Protein AF-A0A354WTI9-F1 (afdb_monomer_lite)

Secondary structure (DSSP, 8-state):
-EEEEEEE-SS-HHHHHHHHHHTTEEEEEEEE--TT----HHHHHHHHHHHHHTT-SEEEE-

Structure (mmCIF, N/CA/C/O backbone):
data_AF-A0A354WTI9-F1
#
_entry.id   AF-A0A354WTI9-F1
#
loop_
_atom_site.group_PDB
_atom_site.id
_atom_site.type_symbol
_atom_site.label_atom_id
_atom_site.label_alt_id
_atom_site.label_comp_id
_atom_site.label_asym_id
_atom_site.label_entity_id
_atom_site.label_seq_id
_atom_site.pdbx_PDB_ins_code
_atom_site.Cartn_x
_atom_site.Cartn_y
_atom_site.Cartn_z
_atom_site.occupancy
_atom_site.B_iso_or_equiv
_atom_site.auth_seq_id
_atom_site.auth_comp_id
_atom_site.auth_asym_id
_atom_site.auth_atom_id
_atom_site.pdbx_PDB_model_num
ATOM 1 N N . MET A 1 1 ? -14.307 -3.398 10.853 1.00 85.00 1 MET A N 1
ATOM 2 C CA . MET A 1 1 ? -13.289 -3.425 9.779 1.00 85.00 1 MET A CA 1
ATOM 3 C C . MET A 1 1 ? -12.051 -2.695 10.260 1.00 85.00 1 MET A C 1
ATOM 5 O O . MET A 1 1 ? -12.188 -1.563 10.717 1.00 85.00 1 MET A O 1
ATOM 9 N N . LYS A 1 2 ? -10.885 -3.345 10.208 1.00 96.94 2 LYS A N 1
ATOM 10 C CA . LYS A 1 2 ? -9.600 -2.750 10.607 1.00 96.94 2 LYS A CA 1
ATOM 11 C C . LYS A 1 2 ? -9.082 -1.827 9.509 1.00 96.94 2 LYS A C 1
ATOM 13 O O . LYS A 1 2 ? -9.193 -2.174 8.334 1.00 96.94 2 LYS A O 1
ATOM 18 N N . LYS A 1 3 ? -8.556 -0.654 9.868 1.00 98.56 3 LYS A N 1
ATOM 19 C CA . LYS A 1 3 ? -7.955 0.276 8.898 1.00 98.56 3 LYS A CA 1
ATOM 20 C C . LYS A 1 3 ? -6.562 -0.201 8.498 1.00 98.56 3 LYS A C 1
ATOM 22 O O . LYS A 1 3 ? -5.728 -0.401 9.375 1.00 98.56 3 LYS A O 1
ATOM 27 N N . ALA A 1 4 ? -6.304 -0.353 7.205 1.00 98.62 4 ALA A N 1
ATOM 28 C CA . ALA A 1 4 ? -5.032 -0.860 6.702 1.00 98.62 4 ALA A CA 1
ATOM 29 C C . ALA A 1 4 ? -4.413 0.066 5.650 1.00 98.62 4 ALA A C 1
ATOM 31 O O . ALA A 1 4 ? -5.117 0.594 4.785 1.00 98.62 4 ALA A O 1
ATOM 32 N N . LEU A 1 5 ? -3.094 0.234 5.727 1.00 98.75 5 LEU A N 1
ATOM 33 C CA . LEU A 1 5 ? -2.277 0.681 4.605 1.00 98.75 5 LEU A CA 1
ATOM 34 C C . LEU A 1 5 ? -1.864 -0.556 3.800 1.00 98.75 5 LEU A C 1
ATOM 36 O O . LEU A 1 5 ? -1.363 -1.520 4.382 1.00 98.75 5 LEU A O 1
ATOM 40 N N . LEU A 1 6 ? -2.084 -0.536 2.489 1.00 98.62 6 LEU A N 1
ATOM 41 C CA . LEU A 1 6 ? -1.713 -1.641 1.607 1.00 98.62 6 LEU A CA 1
ATOM 42 C C . LEU A 1 6 ? -0.365 -1.369 0.937 1.00 98.62 6 LEU A C 1
ATOM 44 O O . LEU A 1 6 ? -0.173 -0.304 0.355 1.00 98.62 6 LEU A O 1
ATOM 48 N N . LEU A 1 7 ? 0.548 -2.335 1.012 1.00 98.50 7 LEU A N 1
ATOM 49 C CA . LEU A 1 7 ? 1.855 -2.318 0.358 1.00 98.50 7 LEU A CA 1
ATOM 50 C C . LEU A 1 7 ? 1.912 -3.433 -0.690 1.00 98.50 7 LEU A C 1
ATOM 52 O O . LEU A 1 7 ? 1.558 -4.566 -0.379 1.00 98.50 7 LEU A O 1
ATOM 56 N N . SER A 1 8 ? 2.328 -3.146 -1.920 1.00 98.25 8 SER A N 1
ATOM 57 C CA . SER A 1 8 ? 2.360 -4.181 -2.965 1.00 98.25 8 SER A CA 1
ATOM 58 C C . SER A 1 8 ? 3.494 -3.985 -3.959 1.00 98.25 8 SER A C 1
ATOM 60 O O . SER A 1 8 ? 3.654 -2.877 -4.457 1.00 98.25 8 SER A O 1
ATOM 62 N N . GLY A 1 9 ? 4.186 -5.069 -4.306 1.00 97.69 9 GLY A N 1
ATOM 63 C CA . GLY A 1 9 ? 5.206 -5.144 -5.360 1.00 97.69 9 GLY A CA 1
ATOM 64 C C . GLY A 1 9 ? 4.845 -6.225 -6.379 1.00 97.69 9 GLY A C 1
ATOM 65 O O . GLY A 1 9 ? 5.635 -7.130 -6.634 1.00 97.69 9 GLY A O 1
ATOM 66 N N . ILE A 1 10 ? 3.602 -6.183 -6.871 1.00 97.62 10 ILE A N 1
ATOM 67 C CA . ILE A 1 10 ? 3.024 -7.161 -7.803 1.00 97.62 10 ILE A CA 1
ATOM 68 C C . ILE A 1 10 ? 2.446 -6.456 -9.032 1.00 97.62 10 ILE A C 1
ATOM 70 O O . ILE A 1 10 ? 1.965 -5.327 -8.933 1.00 97.62 10 ILE A O 1
ATOM 74 N N . GLY A 1 11 ? 2.382 -7.152 -10.167 1.00 97.56 11 GLY A N 1
ATOM 75 C CA . GLY A 1 11 ? 1.903 -6.595 -11.440 1.00 97.56 11 GLY A CA 1
ATOM 76 C C . GLY A 1 11 ? 0.445 -6.103 -11.472 1.00 97.56 11 GLY A C 1
ATOM 77 O O . GLY A 1 11 ? 0.067 -5.397 -12.404 1.00 97.56 11 GLY A O 1
ATOM 78 N N . ASN A 1 12 ? -0.386 -6.432 -10.473 1.00 97.44 12 ASN A N 1
ATOM 79 C CA . ASN A 1 12 ? -1.741 -5.879 -10.339 1.00 97.44 12 ASN A CA 1
ATOM 80 C C . ASN A 1 12 ? -2.071 -5.484 -8.883 1.00 97.44 12 ASN A C 1
ATOM 82 O O . ASN A 1 12 ? -2.744 -6.234 -8.167 1.00 97.44 12 ASN A O 1
ATOM 86 N N . PRO A 1 13 ? -1.664 -4.279 -8.447 1.00 97.44 13 PRO A N 1
ATOM 87 C CA . PRO A 1 13 ? -1.975 -3.753 -7.116 1.00 97.44 13 PRO A CA 1
ATOM 88 C C . PRO A 1 13 ? -3.480 -3.625 -6.828 1.00 97.44 13 PRO A C 1
ATOM 90 O O . PRO A 1 13 ? -3.896 -3.668 -5.670 1.00 97.44 13 PRO A O 1
ATOM 93 N N . GLY A 1 14 ? -4.310 -3.466 -7.867 1.00 97.81 14 GLY A N 1
ATOM 94 C CA . GLY A 1 14 ? -5.764 -3.347 -7.732 1.00 97.81 14 GLY A CA 1
ATOM 95 C C . GLY A 1 14 ? -6.424 -4.654 -7.292 1.00 97.81 14 GLY A C 1
ATOM 96 O O . GLY A 1 14 ? -7.284 -4.641 -6.415 1.00 97.81 14 GLY A O 1
ATOM 97 N N . ALA A 1 15 ? -5.970 -5.792 -7.826 1.00 98.06 15 ALA A N 1
ATOM 98 C CA . ALA A 1 15 ? -6.458 -7.106 -7.404 1.00 98.06 15 ALA A CA 1
ATOM 99 C C . ALA A 1 15 ? -6.155 -7.375 -5.920 1.00 98.06 15 ALA A C 1
ATOM 101 O O . ALA A 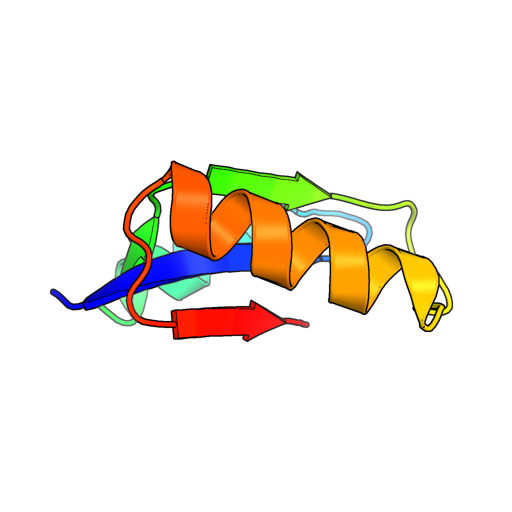1 15 ? -7.011 -7.865 -5.189 1.00 98.06 15 ALA A O 1
ATOM 102 N N . PHE A 1 16 ? -4.967 -6.988 -5.447 1.00 98.12 16 PHE A N 1
ATOM 103 C CA . PHE A 1 16 ? -4.624 -7.076 -4.027 1.00 98.12 16 PHE A CA 1
ATOM 104 C C . PHE A 1 16 ? -5.518 -6.188 -3.148 1.00 98.12 16 PHE A C 1
ATOM 106 O O . PHE A 1 16 ? -5.958 -6.625 -2.083 1.00 98.12 16 PHE A O 1
ATOM 113 N N . ALA A 1 17 ? -5.834 -4.970 -3.599 1.00 97.94 17 ALA A N 1
ATOM 114 C CA . ALA A 1 17 ? -6.726 -4.074 -2.868 1.00 97.94 17 ALA A CA 1
ATOM 115 C C . ALA A 1 17 ? -8.150 -4.639 -2.722 1.00 97.94 17 ALA A C 1
ATOM 117 O O . ALA A 1 17 ? -8.731 -4.546 -1.635 1.00 97.94 17 ALA A O 1
ATOM 118 N N . GLU A 1 18 ? -8.694 -5.273 -3.766 1.00 98.31 18 GLU A N 1
ATOM 119 C CA . GLU A 1 18 ? -9.993 -5.951 -3.671 1.00 98.31 18 GLU A CA 1
ATOM 120 C C . GLU A 1 18 ? -9.933 -7.160 -2.727 1.00 98.31 18 GLU A C 1
ATOM 122 O O . GLU A 1 18 ? -10.772 -7.252 -1.833 1.00 98.31 18 GLU A O 1
ATOM 127 N N . THR A 1 19 ? -8.895 -8.003 -2.797 1.00 98.12 19 THR A N 1
ATOM 128 C CA . THR A 1 19 ? -8.704 -9.112 -1.839 1.00 98.12 19 THR A CA 1
ATOM 129 C C . THR A 1 19 ? -8.656 -8.617 -0.388 1.00 98.12 19 THR A C 1
ATOM 131 O O . THR A 1 19 ? -9.290 -9.191 0.499 1.00 98.12 19 THR A O 1
ATOM 134 N N . ALA A 1 20 ? -7.938 -7.522 -0.117 1.00 97.81 20 ALA A N 1
ATOM 135 C CA . ALA A 1 20 ? -7.862 -6.931 1.220 1.00 97.81 20 ALA A CA 1
ATOM 136 C C . ALA A 1 20 ? -9.237 -6.455 1.723 1.00 97.81 20 ALA A C 1
ATOM 138 O O . ALA A 1 20 ? -9.593 -6.648 2.890 1.00 97.81 20 ALA A O 1
ATOM 139 N N . LYS A 1 21 ? -10.028 -5.847 0.838 1.00 97.62 21 LYS A N 1
ATOM 140 C CA . LYS A 1 21 ? -11.390 -5.393 1.130 1.00 97.62 21 LYS A CA 1
ATOM 141 C C . LYS A 1 21 ? -12.340 -6.566 1.381 1.00 97.62 21 LYS A C 1
ATOM 143 O O . LYS A 1 21 ? -13.094 -6.518 2.352 1.00 97.62 21 LYS A O 1
ATOM 148 N N . GLU A 1 22 ? -12.271 -7.620 0.571 1.00 98.25 22 GLU A N 1
ATOM 149 C CA . GLU A 1 22 ? -13.028 -8.867 0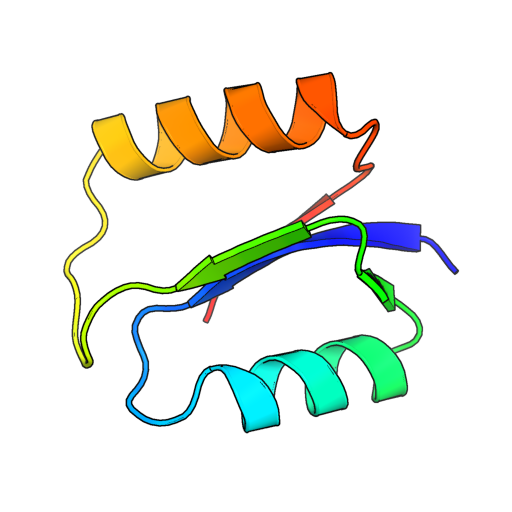.765 1.00 98.25 22 GLU A CA 1
ATOM 150 C C . GLU A 1 22 ? -12.664 -9.560 2.087 1.00 98.25 22 GLU A C 1
ATOM 152 O O . GLU A 1 22 ? -13.541 -10.075 2.780 1.00 98.25 22 GLU A O 1
ATOM 157 N N . ALA A 1 23 ? -11.400 -9.465 2.512 1.00 97.19 23 ALA A N 1
ATOM 158 C CA . ALA A 1 23 ? -10.933 -9.917 3.825 1.00 97.19 23 ALA A CA 1
ATOM 159 C C . ALA A 1 23 ? -11.392 -9.023 5.004 1.00 97.19 23 ALA A C 1
ATOM 161 O O . ALA A 1 23 ? -11.033 -9.270 6.157 1.00 97.19 23 ALA A O 1
ATOM 162 N N . GLY A 1 24 ? -12.187 -7.975 4.754 1.00 97.94 24 GLY A N 1
ATOM 163 C CA . GLY A 1 24 ? -12.754 -7.103 5.787 1.00 97.94 24 GLY A CA 1
ATOM 164 C C . GLY A 1 24 ? -11.842 -5.955 6.235 1.00 97.94 24 GLY A C 1
ATOM 165 O O . GLY A 1 24 ? -12.084 -5.342 7.290 1.00 97.94 24 GLY A O 1
ATOM 166 N N . LEU A 1 25 ? -10.803 -5.634 5.457 1.00 98.31 25 LEU A N 1
ATOM 167 C CA . LEU A 1 25 ? -9.957 -4.469 5.701 1.00 98.31 25 LEU A CA 1
ATOM 168 C C . LEU A 1 25 ? -10.577 -3.209 5.097 1.00 98.31 25 LEU A C 1
ATOM 170 O O . LEU A 1 25 ? -11.136 -3.197 4.002 1.00 98.31 25 LEU A O 1
ATOM 174 N N . ARG A 1 26 ? -10.449 -2.101 5.823 1.00 98.25 26 ARG A N 1
ATOM 175 C CA . ARG A 1 26 ? -10.729 -0.762 5.312 1.00 98.25 26 ARG A CA 1
ATOM 176 C C . ARG A 1 26 ? -9.418 -0.162 4.823 1.00 98.25 26 ARG A C 1
ATOM 178 O O . ARG A 1 26 ? -8.631 0.302 5.646 1.00 98.25 26 ARG A O 1
ATOM 185 N N . MET A 1 27 ? -9.191 -0.137 3.516 1.00 97.75 27 MET A N 1
ATOM 186 C CA . MET A 1 27 ? -8.022 0.543 2.959 1.00 97.75 27 MET A CA 1
ATOM 187 C C . MET A 1 27 ? -8.088 2.042 3.280 1.00 97.75 27 MET A C 1
ATOM 189 O O . MET A 1 27 ? -9.063 2.715 2.944 1.00 97.75 27 MET A O 1
ATOM 193 N N . VAL A 1 28 ? -7.064 2.556 3.961 1.00 98.38 28 VAL A N 1
ATOM 194 C CA . VAL A 1 28 ? -6.901 3.998 4.230 1.00 98.38 28 VAL A CA 1
ATOM 195 C C . VAL A 1 28 ? -5.813 4.631 3.369 1.00 98.38 28 VAL A C 1
ATOM 197 O O . VAL A 1 28 ? -5.753 5.851 3.253 1.00 98.38 28 VAL A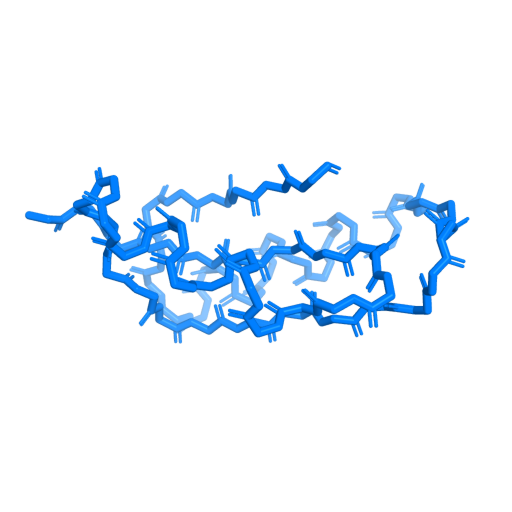 O 1
ATOM 200 N N . GLY A 1 29 ? -4.989 3.812 2.720 1.00 97.88 29 GLY A N 1
ATOM 201 C CA . GLY A 1 29 ? -4.016 4.227 1.723 1.00 97.88 29 GLY A CA 1
ATOM 202 C C . GLY A 1 29 ? -3.353 3.019 1.072 1.00 97.88 29 GLY A C 1
ATOM 203 O O . GLY A 1 29 ? -3.512 1.890 1.542 1.00 97.88 29 GLY A O 1
ATOM 204 N N . GLN A 1 30 ? -2.596 3.282 0.015 1.00 98.00 30 GLN A N 1
ATOM 205 C CA . GLN A 1 30 ? -1.855 2.276 -0.727 1.00 98.00 30 GLN A CA 1
ATOM 206 C C . GLN A 1 30 ? -0.496 2.843 -1.137 1.00 98.00 30 GLN A C 1
ATOM 208 O O . GLN A 1 30 ? -0.412 4.015 -1.507 1.00 98.00 30 GLN A O 1
ATOM 213 N N . MET A 1 31 ? 0.538 2.008 -1.092 1.00 98.38 31 MET A N 1
ATOM 214 C CA . MET A 1 31 ? 1.826 2.244 -1.740 1.00 98.38 31 MET A CA 1
ATOM 215 C C . MET A 1 31 ? 2.102 1.051 -2.656 1.00 98.38 31 MET A C 1
ATOM 217 O O . MET A 1 31 ? 2.285 -0.075 -2.191 1.00 98.38 31 MET A O 1
ATOM 221 N N . ALA A 1 32 ? 2.065 1.304 -3.959 1.00 98.00 32 ALA A N 1
ATOM 222 C CA . ALA A 1 32 ? 2.326 0.306 -4.982 1.00 98.00 32 ALA A CA 1
ATOM 223 C C . ALA A 1 32 ? 3.711 0.544 -5.587 1.00 98.00 32 ALA A C 1
ATOM 225 O O . ALA A 1 32 ? 4.051 1.674 -5.935 1.00 98.00 32 ALA A O 1
ATOM 226 N N . PHE A 1 33 ? 4.471 -0.533 -5.696 1.00 98.00 33 PHE A N 1
ATOM 227 C CA . PHE A 1 33 ? 5.785 -0.609 -6.306 1.00 98.00 33 PHE A CA 1
ATOM 228 C C . PHE A 1 33 ? 5.709 -1.462 -7.573 1.00 98.00 33 PHE A C 1
ATOM 230 O O . PHE A 1 33 ? 4.701 -2.134 -7.819 1.00 98.00 33 PHE A O 1
ATOM 237 N N . ASP A 1 34 ? 6.783 -1.438 -8.357 1.00 97.81 34 ASP A N 1
ATOM 238 C CA . ASP A 1 34 ? 6.905 -2.263 -9.553 1.00 97.81 34 ASP A CA 1
ATOM 239 C C . ASP A 1 34 ? 6.819 -3.762 -9.217 1.00 97.81 34 ASP A C 1
ATOM 241 O O . ASP A 1 34 ? 7.064 -4.205 -8.090 1.00 97.81 34 ASP A O 1
ATOM 245 N N . ASP A 1 35 ? 6.437 -4.563 -10.209 1.00 97.56 35 ASP A N 1
ATOM 246 C CA . ASP A 1 35 ? 6.360 -6.013 -10.058 1.00 97.56 35 ASP A CA 1
ATOM 247 C C . ASP A 1 35 ? 7.730 -6.589 -9.661 1.00 97.56 35 ASP A C 1
ATOM 249 O O . ASP A 1 35 ? 8.757 -6.212 -10.226 1.00 97.56 35 ASP A O 1
ATOM 253 N N . HIS A 1 36 ? 7.745 -7.504 -8.687 1.00 95.94 36 HIS A N 1
ATOM 254 C CA . HIS A 1 36 ? 8.965 -8.066 -8.088 1.00 95.94 36 HIS A CA 1
ATOM 255 C C . HIS A 1 36 ? 9.872 -7.037 -7.381 1.00 95.94 36 HIS A C 1
ATOM 257 O O . HIS A 1 36 ? 11.079 -7.266 -7.219 1.00 95.94 36 HIS A O 1
ATOM 263 N N . HIS A 1 37 ? 9.312 -5.908 -6.932 1.00 97.25 37 HIS A N 1
ATOM 264 C CA . HIS A 1 37 ? 10.056 -4.932 -6.135 1.00 97.25 37 HIS A CA 1
ATOM 265 C C . HIS A 1 37 ? 10.667 -5.575 -4.886 1.00 97.25 37 HIS A C 1
ATOM 267 O O . HIS A 1 37 ? 9.987 -6.234 -4.098 1.00 97.25 37 HIS A O 1
ATOM 273 N N . HIS A 1 38 ? 11.965 -5.350 -4.688 1.00 97.19 38 HIS A N 1
ATOM 274 C CA . HIS A 1 38 ? 12.663 -5.778 -3.482 1.00 97.19 38 HIS A CA 1
ATOM 275 C C . HIS A 1 38 ? 12.503 -4.697 -2.420 1.00 97.19 38 HIS A C 1
ATOM 277 O O . HIS A 1 38 ? 13.161 -3.659 -2.489 1.00 97.19 38 HIS A O 1
ATOM 283 N N . TYR A 1 39 ? 11.635 -4.944 -1.437 1.00 96.81 39 TYR A N 1
ATOM 284 C CA . TYR A 1 39 ? 11.404 -3.988 -0.361 1.00 96.81 39 TYR A CA 1
ATOM 285 C C . TYR A 1 39 ? 12.696 -3.661 0.380 1.00 96.81 39 TYR A C 1
ATOM 287 O O . TYR A 1 39 ? 13.396 -4.535 0.898 1.00 96.81 39 TYR A O 1
ATOM 295 N N . THR A 1 40 ? 12.974 -2.370 0.460 1.00 98.06 40 THR A N 1
ATOM 296 C CA . THR A 1 40 ? 14.090 -1.824 1.217 1.00 98.06 40 THR A CA 1
ATOM 297 C C . THR A 1 40 ? 13.641 -1.449 2.626 1.00 98.06 40 THR A C 1
ATOM 299 O O . THR A 1 40 ? 12.454 -1.278 2.915 1.00 98.06 40 THR A O 1
ATOM 302 N N . GLU A 1 41 ? 14.597 -1.246 3.531 1.00 98.25 41 GLU A N 1
ATOM 303 C CA . GLU A 1 41 ? 14.269 -0.682 4.844 1.00 98.25 41 GLU A CA 1
ATOM 304 C C . GLU A 1 41 ? 13.643 0.716 4.744 1.00 98.25 41 GLU A C 1
ATOM 306 O O . GLU A 1 41 ? 12.866 1.115 5.612 1.00 98.25 41 GLU A O 1
ATOM 311 N N . GLU A 1 42 ? 13.993 1.478 3.705 1.00 98.56 42 GLU A N 1
ATOM 312 C CA . GLU A 1 42 ? 13.417 2.795 3.462 1.00 98.56 42 GLU A CA 1
ATOM 313 C C . GLU A 1 42 ? 11.936 2.691 3.094 1.00 98.56 42 GLU A C 1
ATOM 315 O O . GLU A 1 42 ? 11.126 3.416 3.671 1.00 98.56 42 GLU A O 1
ATOM 320 N N . ASP A 1 43 ? 11.558 1.723 2.255 1.00 98.38 43 ASP A N 1
ATOM 321 C CA . ASP A 1 43 ? 10.153 1.455 1.922 1.00 98.38 43 ASP A CA 1
ATOM 322 C C . ASP A 1 43 ? 9.335 1.144 3.176 1.00 98.38 43 ASP A C 1
ATOM 324 O O . ASP A 1 43 ? 8.246 1.687 3.370 1.00 98.38 43 ASP A O 1
ATOM 328 N N . VAL A 1 44 ? 9.889 0.327 4.078 1.00 97.62 44 VAL A N 1
ATOM 329 C CA . VAL A 1 44 ? 9.239 -0.013 5.350 1.00 97.62 44 VAL A CA 1
ATOM 330 C C . VAL A 1 44 ? 9.112 1.218 6.254 1.00 97.62 44 VAL A C 1
ATOM 332 O O . VAL A 1 44 ? 8.049 1.447 6.837 1.00 97.62 44 VAL A O 1
ATOM 335 N N . ARG A 1 45 ? 10.156 2.053 6.361 1.00 98.56 45 ARG A N 1
ATOM 336 C CA . ARG A 1 45 ? 10.098 3.308 7.137 1.00 98.56 45 ARG A CA 1
ATOM 337 C C . ARG A 1 45 ? 9.056 4.279 6.576 1.00 98.56 45 ARG A C 1
ATOM 339 O O . ARG A 1 45 ? 8.321 4.900 7.353 1.00 98.56 45 ARG A O 1
ATOM 346 N N . ASN A 1 46 ? 8.957 4.369 5.254 1.00 98.62 46 ASN A N 1
ATOM 347 C CA . ASN A 1 46 ? 7.970 5.193 4.565 1.00 98.62 46 ASN A CA 1
ATOM 348 C C . ASN A 1 46 ? 6.553 4.654 4.796 1.00 98.62 46 ASN A C 1
ATOM 350 O O . ASN A 1 46 ? 5.673 5.418 5.190 1.00 98.62 46 ASN A O 1
ATOM 354 N N . ALA A 1 47 ? 6.352 3.337 4.696 1.00 98.50 47 ALA A N 1
ATOM 355 C CA . ALA A 1 47 ? 5.078 2.683 4.986 1.00 98.50 47 ALA A CA 1
ATOM 356 C C . ALA A 1 47 ? 4.616 2.899 6.432 1.00 98.50 47 ALA A C 1
ATOM 358 O O . ALA A 1 47 ? 3.451 3.208 6.675 1.00 98.50 47 ALA A O 1
ATOM 359 N N . ILE A 1 48 ? 5.523 2.795 7.408 1.00 98.62 48 ILE A N 1
ATOM 360 C CA . ILE A 1 48 ? 5.212 3.072 8.818 1.00 98.62 48 ILE A CA 1
ATOM 361 C C . ILE A 1 48 ? 4.811 4.535 9.018 1.00 98.62 48 ILE A C 1
ATOM 363 O O . ILE A 1 48 ? 3.862 4.820 9.754 1.00 98.62 48 ILE A O 1
ATOM 367 N N . SER A 1 49 ? 5.524 5.464 8.383 1.00 98.69 49 SER A N 1
ATOM 368 C CA . SER A 1 49 ? 5.226 6.896 8.480 1.00 98.69 49 SER A CA 1
ATOM 369 C C . SER A 1 49 ? 3.860 7.222 7.872 1.00 98.69 49 SER A C 1
ATOM 371 O O . SER A 1 49 ? 3.038 7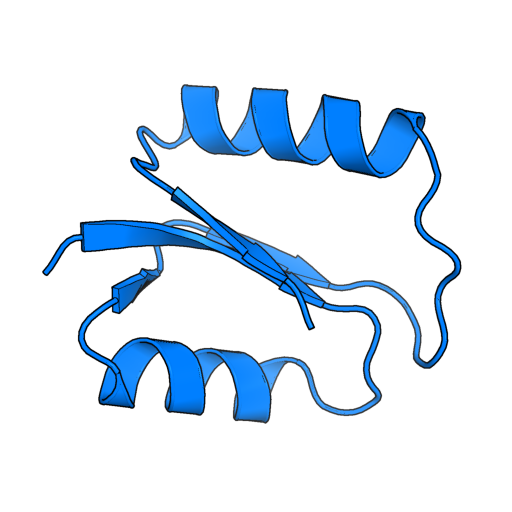.878 8.514 1.00 98.69 49 SER A O 1
ATOM 373 N N . GLU A 1 50 ? 3.574 6.673 6.693 1.00 98.69 50 GLU A N 1
ATOM 374 C CA . GLU A 1 50 ? 2.303 6.829 5.987 1.00 98.69 50 GLU A CA 1
ATOM 375 C C . GLU A 1 50 ? 1.134 6.198 6.761 1.00 98.69 50 GLU A C 1
ATOM 377 O O . GLU A 1 50 ? 0.074 6.808 6.925 1.00 98.69 50 GLU A O 1
ATOM 382 N N . ALA A 1 51 ? 1.335 4.998 7.314 1.00 98.62 51 ALA A N 1
ATOM 383 C CA . ALA A 1 51 ? 0.348 4.310 8.139 1.00 98.62 51 ALA A CA 1
ATOM 384 C C . ALA A 1 51 ? -0.039 5.151 9.363 1.00 98.62 51 ALA A C 1
ATOM 386 O O . ALA A 1 51 ? -1.227 5.319 9.649 1.00 98.62 51 ALA A O 1
ATOM 387 N N . LYS A 1 52 ? 0.950 5.740 10.050 1.00 98.62 52 LYS A N 1
ATOM 388 C CA . LYS A 1 52 ? 0.710 6.652 11.177 1.00 98.62 52 LYS A CA 1
ATOM 389 C C . LYS A 1 52 ? -0.046 7.904 10.738 1.00 98.62 52 LYS A C 1
ATOM 391 O O . LYS A 1 52 ? -1.037 8.253 11.376 1.00 98.62 52 LYS A O 1
ATOM 396 N N . ALA A 1 53 ? 0.375 8.541 9.645 1.00 98.69 53 ALA A N 1
ATOM 397 C CA . ALA A 1 53 ? -0.259 9.754 9.128 1.00 98.69 53 ALA A CA 1
ATOM 398 C C . ALA A 1 53 ? -1.733 9.532 8.748 1.00 98.69 53 ALA A C 1
ATOM 400 O O . ALA A 1 53 ? -2.579 10.395 8.983 1.00 98.69 53 ALA A O 1
ATOM 401 N N . LYS A 1 54 ? 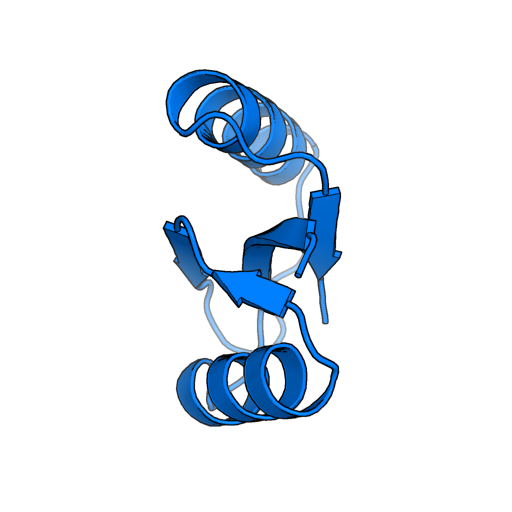-2.060 8.350 8.214 1.00 98.12 54 LYS A N 1
ATOM 402 C CA . LYS A 1 54 ? -3.420 7.976 7.794 1.00 98.12 54 LYS A CA 1
ATOM 403 C C . LYS A 1 54 ? -4.243 7.273 8.876 1.00 98.12 54 LYS A C 1
ATOM 405 O O . LYS A 1 54 ? -5.396 6.908 8.635 1.00 98.12 54 LYS A O 1
ATOM 410 N N . GLY A 1 55 ? -3.680 7.080 10.071 1.00 98.25 55 GLY A N 1
ATOM 411 C CA . GLY A 1 55 ? -4.344 6.383 11.173 1.00 98.25 55 GLY A CA 1
ATOM 412 C C . GLY A 1 55 ? -4.701 4.933 10.831 1.00 98.25 55 GLY A C 1
ATOM 413 O O . GLY A 1 55 ? -5.778 4.458 11.215 1.00 98.25 55 GLY A O 1
ATOM 414 N N . ALA A 1 56 ? -3.837 4.264 10.064 1.00 98.50 56 ALA A N 1
ATOM 415 C CA . ALA A 1 56 ? -3.919 2.835 9.814 1.00 98.50 56 ALA A CA 1
ATOM 416 C C . ALA A 1 56 ? -3.594 2.065 11.100 1.00 98.50 56 ALA A C 1
ATOM 418 O O . ALA A 1 56 ? -2.682 2.415 11.845 1.00 98.50 56 ALA A O 1
ATOM 419 N N . GLU A 1 57 ? -4.353 1.005 11.352 1.00 98.38 57 GLU A N 1
ATOM 420 C CA . GLU A 1 57 ? -4.083 0.068 12.438 1.00 98.38 57 GLU A CA 1
ATOM 421 C C . GLU A 1 57 ? -3.055 -0.974 11.992 1.00 98.38 57 GLU A C 1
ATOM 423 O O . GLU A 1 57 ? -2.202 -1.351 12.790 1.00 98.38 57 GLU A O 1
ATOM 428 N N . TRP A 1 58 ? -3.122 -1.407 10.726 1.00 98.25 58 TRP A N 1
ATOM 429 C CA . TRP A 1 58 ? -2.249 -2.425 10.136 1.00 98.25 58 TRP A CA 1
ATOM 430 C C . TRP A 1 58 ? -1.558 -1.930 8.862 1.00 98.25 58 TRP A C 1
ATOM 432 O O . TRP A 1 58 ? -2.090 -1.099 8.124 1.00 98.25 58 TRP A O 1
ATOM 442 N N . ILE A 1 59 ? -0.392 -2.508 8.584 1.00 98.38 59 ILE A N 1
ATOM 443 C CA . ILE A 1 59 ? 0.226 -2.524 7.257 1.00 98.38 59 ILE A CA 1
ATOM 444 C C . ILE A 1 59 ? 0.087 -3.954 6.748 1.00 98.38 59 ILE A C 1
ATOM 446 O O . ILE A 1 59 ? 0.412 -4.893 7.474 1.00 98.38 59 ILE A O 1
ATOM 450 N N . VAL A 1 60 ? -0.422 -4.118 5.531 1.00 98.00 60 VAL A N 1
ATOM 451 C CA . VAL A 1 60 ? -0.599 -5.431 4.899 1.00 98.00 60 VAL A CA 1
ATOM 452 C C . VAL A 1 60 ? 0.165 -5.424 3.586 1.00 98.00 60 VAL A C 1
ATOM 454 O O . VAL A 1 60 ? 0.003 -4.494 2.797 1.00 98.00 60 VAL A O 1
ATOM 457 N N . MET A 1 61 ? 1.005 -6.435 3.380 1.00 97.06 61 MET A N 1
ATOM 458 C CA . MET A 1 61 ? 1.907 -6.548 2.233 1.00 97.06 61 MET A CA 1
ATOM 459 C C . MET A 1 61 ? 1.706 -7.863 1.476 1.00 97.06 61 MET A C 1
ATOM 461 O O . MET A 1 61 ? 1.247 -8.838 2.074 1.00 97.06 61 MET A O 1
ATOM 465 N N . THR A 1 62 ? 2.025 -7.855 0.179 1.00 94.25 62 THR A N 1
ATOM 466 C CA . THR A 1 62 ? 2.105 -9.042 -0.696 1.00 94.25 62 THR A CA 1
ATOM 467 C C . THR A 1 62 ? 3.415 -9.788 -0.530 1.00 94.25 62 THR A C 1
ATOM 469 O O . THR A 1 62 ? 4.446 -9.077 -0.457 1.00 94.25 62 THR A O 1
#

Sequence (62 aa):
MKKALLLSGIGNPGAFAETAKEAGLRMVGQMAFD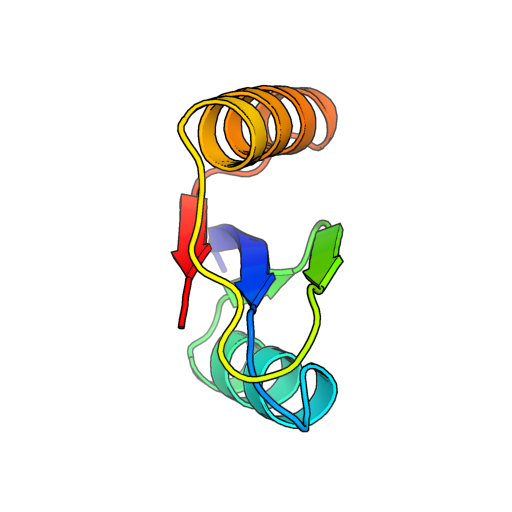DHHHYTEEDVRNAISEAKAKGAEWIVMT

Foldseek 3Di:
DAEEEEEEAAPDVPVVVVVCVVVVYDYQYYDYHHHPDDDDVVNVVVRVVVCVVSVGPYYDYD

pLDDT: mean 97.76, std 1.79, range [85.0, 98.75]

Radius of gyration: 10.91 Å; chains: 1; bounding box: 28×20×24 Å